Protein AF-A0A2G9HPV2-F1 (afdb_monomer)

Foldseek 3Di:
DWDFDDDDPFKTKTWDQPFDWDDDPFDTDPRLVVVLCVVPNDQKDWTWDDPDPVDPGIIIMIMHTD

pLDDT: mean 81.35, std 13.5, range [34.47, 94.19]

Secondary structure (DSSP, 8-state):
---B---STTEEEEEETTS----BTTBPPHHHHHHHHHHH-TT-EEEEE-S-TTS---EEEEEEE-

Mean predicted aligned error: 6.63 Å

Solven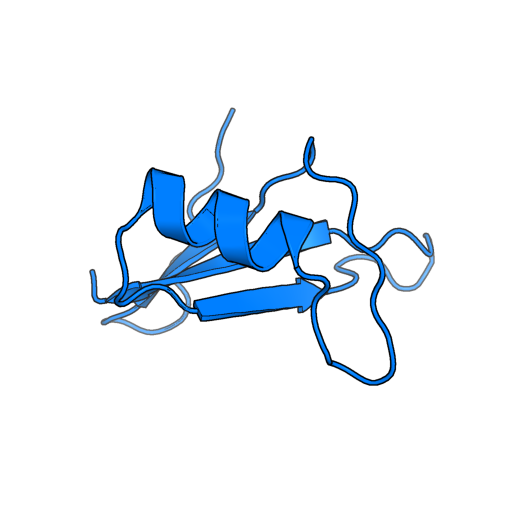t-accessible surface area (backbone atoms only — not comparable to full-atom values): 3909 Å² total; per-residue (Å²): 138,88,68,71,53,74,60,63,102,54,28,39,31,39,70,40,86,85,47,75,48,56,71,55,97,77,43,53,34,69,65,32,40,51,54,31,32,76,74,66,36,88,78,39,43,52,40,51,47,56,94,42,87,92,48,97,54,59,33,20,33,30,36,33,84,100

Structure (mmCIF, N/CA/C/O backbone):
data_AF-A0A2G9HPV2-F1
#
_entry.id   AF-A0A2G9HPV2-F1
#
loop_
_atom_site.group_PDB
_atom_site.id
_atom_site.type_symbol
_atom_site.label_atom_id
_atom_site.label_alt_id
_atom_site.label_comp_id
_atom_site.label_asym_id
_atom_site.label_entity_id
_atom_site.label_seq_id
_atom_site.pdbx_PDB_ins_code
_atom_site.Cartn_x
_atom_site.Cartn_y
_atom_site.Cartn_z
_atom_site.occupancy
_atom_site.B_iso_or_equiv
_atom_site.auth_seq_id
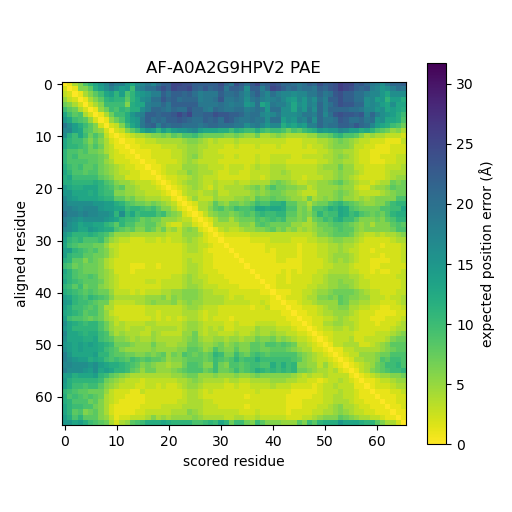_atom_site.auth_comp_id
_atom_site.auth_asym_id
_atom_site.auth_atom_id
_atom_site.pdbx_PDB_model_num
ATOM 1 N N . MET A 1 1 ? -14.111 5.159 -13.618 1.00 34.47 1 MET A N 1
ATOM 2 C CA . MET A 1 1 ? -14.792 4.040 -12.929 1.00 34.47 1 MET A CA 1
ATOM 3 C C . MET A 1 1 ? -13.830 3.462 -11.907 1.00 34.47 1 MET A C 1
ATOM 5 O O . MET A 1 1 ? -12.751 3.041 -12.297 1.00 34.47 1 MET A O 1
ATOM 9 N N . ILE A 1 2 ? -14.184 3.511 -10.624 1.00 43.16 2 ILE A N 1
ATOM 10 C CA . ILE A 1 2 ? -13.397 2.946 -9.519 1.00 43.16 2 ILE A CA 1
ATOM 11 C C . ILE A 1 2 ? -13.873 1.500 -9.322 1.00 43.16 2 ILE A C 1
ATOM 13 O O . ILE A 1 2 ? -15.075 1.279 -9.187 1.00 43.16 2 ILE A O 1
ATOM 17 N N . LYS A 1 3 ? -12.962 0.521 -9.349 1.00 50.19 3 LYS A N 1
ATOM 18 C CA . LYS A 1 3 ? -13.267 -0.884 -9.037 1.00 50.19 3 LYS A CA 1
ATOM 19 C C . LYS A 1 3 ? -12.783 -1.172 -7.619 1.00 50.19 3 LYS A C 1
ATOM 21 O O . LYS A 1 3 ? -11.584 -1.304 -7.402 1.00 50.19 3 LYS A O 1
ATOM 26 N N . VAL A 1 4 ? -13.718 -1.230 -6.672 1.00 56.19 4 VAL A N 1
ATOM 27 C CA . VAL A 1 4 ? -13.452 -1.774 -5.336 1.00 56.19 4 VAL A CA 1
ATOM 28 C C . VAL A 1 4 ? -13.571 -3.289 -5.437 1.00 56.19 4 VAL A C 1
ATOM 30 O O . VAL A 1 4 ? -14.660 -3.808 -5.680 1.00 56.19 4 VAL A O 1
ATOM 33 N N . SER A 1 5 ? -12.456 -3.996 -5.290 1.00 57.47 5 SER A N 1
ATOM 34 C CA . SER A 1 5 ? -12.421 -5.461 -5.307 1.00 57.47 5 SER A CA 1
ATOM 35 C C . SER A 1 5 ? -12.277 -5.937 -3.864 1.00 57.47 5 SER A C 1
ATOM 37 O O . SER A 1 5 ? -11.218 -5.769 -3.284 1.00 57.47 5 SER A O 1
ATOM 39 N N . ARG A 1 6 ? -13.321 -6.479 -3.227 1.00 54.62 6 ARG A N 1
ATOM 40 C CA . ARG A 1 6 ? -13.187 -7.027 -1.860 1.00 54.62 6 ARG A CA 1
ATOM 41 C C . ARG A 1 6 ? -12.104 -8.111 -1.841 1.00 54.62 6 ARG A C 1
ATOM 43 O O . ARG A 1 6 ? -12.253 -9.117 -2.531 1.00 54.62 6 ARG A O 1
ATOM 50 N N . VAL A 1 7 ? -11.051 -7.914 -1.049 1.00 56.66 7 VAL A N 1
ATOM 51 C CA . VAL A 1 7 ? -10.027 -8.930 -0.783 1.00 56.66 7 VAL A CA 1
ATOM 52 C C . VAL A 1 7 ? -10.112 -9.234 0.705 1.00 56.66 7 VAL A C 1
ATOM 54 O O . VAL A 1 7 ? -9.680 -8.439 1.530 1.00 56.66 7 VAL A O 1
ATOM 57 N N . ASP A 1 8 ? -10.713 -10.383 1.008 1.00 55.62 8 ASP A N 1
ATOM 58 C CA . ASP A 1 8 ? -11.093 -10.849 2.345 1.00 55.62 8 ASP A CA 1
ATOM 59 C C . ASP A 1 8 ? -12.301 -10.101 2.955 1.00 55.62 8 ASP A C 1
ATOM 61 O O . ASP A 1 8 ? -12.517 -8.912 2.732 1.00 55.62 8 ASP A O 1
ATOM 65 N N . ALA A 1 9 ? -13.155 -10.806 3.698 1.00 62.09 9 ALA A N 1
ATOM 66 C CA . ALA A 1 9 ? -14.507 -10.364 4.078 1.00 62.09 9 ALA A CA 1
ATOM 67 C C . ALA A 1 9 ? -14.569 -9.145 5.035 1.00 62.09 9 ALA A C 1
ATOM 69 O O . ALA A 1 9 ? -15.650 -8.819 5.524 1.00 62.09 9 ALA A O 1
ATOM 70 N N . LYS A 1 10 ? -13.427 -8.504 5.323 1.00 77.25 10 LYS A N 1
ATOM 71 C CA . LYS A 1 10 ? -13.253 -7.390 6.276 1.00 77.25 10 LYS A CA 1
ATOM 72 C C . LYS A 1 10 ? -12.359 -6.250 5.763 1.00 77.25 10 LYS A C 1
ATOM 74 O O . LYS A 1 10 ? -12.012 -5.358 6.539 1.00 77.25 10 LYS A O 1
ATOM 79 N N . SER A 1 11 ? -11.912 -6.319 4.507 1.00 82.69 11 SER A N 1
ATOM 80 C CA . SER A 1 11 ? -10.982 -5.343 3.939 1.00 82.69 11 SER A CA 1
ATOM 81 C C . SER A 1 11 ? -11.429 -4.912 2.544 1.00 82.69 11 SER A C 1
ATOM 83 O O . SER A 1 11 ? -11.636 -5.721 1.635 1.00 82.69 11 SER A O 1
ATOM 85 N N . CYS A 1 12 ? -11.560 -3.603 2.363 1.00 87.62 12 CYS A N 1
ATOM 86 C CA . CYS A 1 12 ? -11.758 -2.989 1.060 1.00 87.62 12 CYS A CA 1
ATOM 87 C C . CYS A 1 12 ? -10.413 -2.791 0.367 1.00 87.62 12 CYS A C 1
ATOM 89 O O . CYS A 1 12 ? -9.405 -2.538 1.024 1.00 87.62 12 CYS A O 1
ATOM 91 N N . LEU A 1 13 ? -10.426 -2.861 -0.964 1.00 89.06 13 LEU A N 1
ATOM 92 C CA . LEU A 1 13 ? -9.286 -2.547 -1.816 1.00 89.06 13 LEU A CA 1
ATOM 93 C C . LEU A 1 13 ? -9.692 -1.520 -2.869 1.00 89.06 13 LEU A C 1
ATOM 95 O O . LEU A 1 13 ? -10.698 -1.706 -3.552 1.00 89.06 13 LEU A O 1
ATOM 99 N N . GLU A 1 14 ? -8.873 -0.494 -3.066 1.00 88.94 14 GLU A N 1
ATOM 100 C CA . GLU A 1 14 ? -9.032 0.471 -4.153 1.00 88.94 14 GLU A CA 1
ATOM 101 C C . GLU A 1 14 ? -7.693 0.771 -4.825 1.00 88.94 14 GLU A C 1
ATOM 103 O O . GLU A 1 14 ? -6.722 1.111 -4.157 1.00 88.94 14 GLU A O 1
ATOM 108 N N . GLY A 1 15 ? -7.653 0.684 -6.156 1.00 90.06 15 GLY A N 1
ATOM 109 C CA . GLY A 1 15 ? -6.510 1.133 -6.952 1.00 90.06 15 GLY A CA 1
ATOM 110 C C . GLY A 1 15 ? -6.608 2.618 -7.315 1.00 90.06 15 GLY A C 1
ATOM 111 O O . GLY A 1 15 ? -7.673 3.088 -7.725 1.00 90.06 15 GLY A O 1
ATOM 112 N N . LEU A 1 16 ? -5.490 3.340 -7.220 1.00 90.06 16 LEU A N 1
ATOM 113 C CA . LEU A 1 16 ? -5.344 4.753 -7.583 1.00 90.06 16 LEU A CA 1
ATOM 114 C C . LEU A 1 16 ? -4.500 4.901 -8.866 1.00 90.06 16 LEU A C 1
ATOM 116 O O . LEU A 1 16 ? -3.316 5.233 -8.793 1.00 90.06 16 LEU A O 1
ATOM 120 N N . PRO A 1 17 ? -5.068 4.686 -10.069 1.00 84.62 17 PRO A N 1
ATOM 121 C CA . PRO A 1 17 ? -4.296 4.658 -11.316 1.00 84.62 17 PRO A CA 1
ATOM 122 C C . PRO A 1 17 ? -3.697 6.007 -11.741 1.00 84.62 17 PRO A C 1
ATOM 124 O O . PRO A 1 17 ? -2.865 6.049 -12.647 1.00 84.62 17 PRO A O 1
ATOM 127 N N . TRP A 1 18 ? -4.127 7.108 -11.121 1.00 85.56 18 TRP A N 1
ATOM 128 C CA . TRP A 1 18 ? -3.600 8.456 -11.363 1.00 85.56 18 TRP A CA 1
ATOM 129 C C . TRP A 1 18 ? -2.459 8.844 -10.419 1.00 85.56 18 TRP A C 1
ATOM 131 O O . TRP A 1 18 ? -1.820 9.869 -10.642 1.00 85.56 18 TRP A O 1
ATOM 141 N N . VAL A 1 19 ? -2.209 8.067 -9.363 1.00 88.50 19 VAL A N 1
ATOM 142 C CA . VAL A 1 19 ? -1.086 8.320 -8.461 1.00 88.50 19 VAL A CA 1
ATOM 143 C C . VAL A 1 19 ? 0.146 7.660 -9.059 1.00 88.50 19 VAL A C 1
ATOM 145 O O . VAL A 1 19 ? 0.173 6.446 -9.257 1.00 88.50 19 VAL A O 1
ATOM 148 N N . GLN A 1 20 ? 1.157 8.468 -9.376 1.00 84.38 20 GLN A N 1
ATOM 149 C CA . GLN A 1 20 ? 2.473 7.931 -9.699 1.00 84.38 20 GLN A CA 1
ATOM 150 C C . GLN A 1 20 ? 3.029 7.249 -8.453 1.00 84.38 20 GLN A C 1
ATOM 152 O O . GLN A 1 20 ? 3.008 7.839 -7.376 1.00 84.38 20 GLN A O 1
ATOM 157 N N . VAL A 1 21 ? 3.482 6.010 -8.622 1.00 86.94 21 VAL A N 1
ATOM 158 C CA . VAL A 1 21 ? 4.052 5.203 -7.550 1.00 86.94 21 VAL A CA 1
ATOM 159 C C . VAL A 1 21 ? 5.398 4.657 -7.996 1.00 86.94 21 VAL A C 1
ATOM 161 O O . VAL A 1 21 ? 5.534 4.114 -9.096 1.00 86.94 21 VAL A O 1
ATOM 164 N N . ILE A 1 22 ? 6.396 4.796 -7.136 1.00 84.56 22 ILE A N 1
ATOM 165 C CA . ILE A 1 22 ? 7.662 4.080 -7.244 1.00 84.56 22 ILE A CA 1
ATOM 166 C C . ILE A 1 22 ? 7.614 2.916 -6.259 1.00 84.56 22 ILE A C 1
ATOM 168 O O . ILE A 1 22 ? 7.537 3.116 -5.049 1.00 84.56 22 ILE A O 1
ATOM 172 N N . CYS A 1 23 ? 7.677 1.695 -6.787 1.00 81.31 23 CYS A N 1
ATOM 173 C CA . CYS A 1 23 ? 7.846 0.495 -5.978 1.00 81.31 23 CYS A CA 1
ATOM 174 C C . CYS A 1 23 ? 9.320 0.189 -5.799 1.00 81.31 23 CYS A C 1
ATOM 176 O O . CYS A 1 23 ? 10.019 -0.067 -6.782 1.00 81.31 23 CYS A O 1
ATOM 178 N N . ASN A 1 24 ? 9.784 0.131 -4.554 1.00 74.31 24 ASN A N 1
ATOM 179 C CA . ASN A 1 24 ? 11.129 -0.342 -4.264 1.00 74.31 24 ASN A CA 1
ATOM 180 C C . ASN A 1 24 ? 11.057 -1.525 -3.299 1.00 74.31 24 ASN A C 1
ATOM 182 O O . ASN A 1 24 ? 10.730 -1.360 -2.131 1.00 74.31 24 ASN A O 1
ATOM 186 N N . LYS A 1 25 ? 11.327 -2.739 -3.799 1.00 68.56 25 LYS A N 1
ATOM 187 C CA . LYS A 1 25 ? 11.355 -3.981 -2.997 1.00 68.56 25 LYS A CA 1
ATOM 188 C C . LYS A 1 25 ? 10.112 -4.207 -2.108 1.00 68.56 25 LYS A C 1
ATOM 190 O O . LYS A 1 25 ? 10.231 -4.747 -1.015 1.00 68.56 25 LYS A O 1
ATOM 195 N N . GLY A 1 26 ? 8.927 -3.824 -2.586 1.00 62.56 26 GLY A N 1
ATOM 196 C CA . GLY A 1 26 ? 7.663 -3.982 -1.852 1.00 62.56 26 GLY A CA 1
ATOM 197 C C . GLY A 1 26 ? 7.302 -2.812 -0.932 1.00 62.56 26 GLY A C 1
ATOM 198 O O . GLY A 1 26 ? 6.219 -2.819 -0.353 1.00 62.56 26 GLY A O 1
ATOM 199 N N . GLU A 1 27 ? 8.157 -1.793 -0.830 1.00 70.00 27 GLU A N 1
ATOM 200 C CA . GLU A 1 27 ? 7.800 -0.527 -0.199 1.00 70.00 27 GLU A CA 1
ATOM 201 C C . GLU A 1 27 ? 7.141 0.417 -1.203 1.00 70.00 27 GLU A C 1
ATOM 203 O O . GLU A 1 27 ? 7.526 0.504 -2.376 1.00 70.00 27 GLU A O 1
ATOM 208 N N . VAL A 1 28 ? 6.128 1.113 -0.700 1.00 83.94 28 VAL 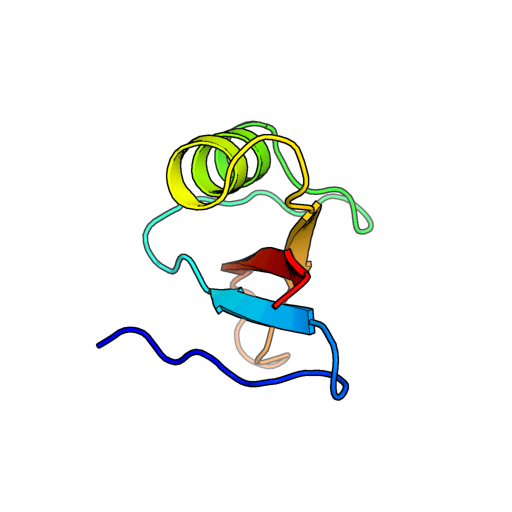A N 1
ATOM 209 C CA . VAL A 1 28 ? 5.356 2.116 -1.417 1.00 83.94 28 VAL A CA 1
ATOM 210 C C . VAL A 1 28 ? 5.940 3.499 -1.157 1.00 83.94 28 VAL A C 1
ATOM 212 O O . VAL A 1 28 ? 6.373 3.802 -0.044 1.00 83.94 28 VAL A O 1
ATOM 215 N N . ASP A 1 29 ? 5.937 4.354 -2.170 1.00 85.62 29 ASP A N 1
ATOM 216 C CA . ASP A 1 29 ? 6.394 5.726 -2.010 1.00 85.62 29 ASP A CA 1
ATOM 217 C C . ASP A 1 29 ? 5.424 6.598 -1.185 1.00 85.62 29 ASP A C 1
ATOM 219 O O . ASP A 1 29 ? 4.237 6.307 -0.993 1.00 85.62 29 ASP A O 1
ATOM 223 N N . GLN A 1 30 ? 5.956 7.712 -0.674 1.00 89.00 30 GLN A N 1
ATOM 224 C CA . GLN A 1 30 ? 5.198 8.669 0.133 1.00 89.00 30 GLN A CA 1
ATOM 225 C C . GLN A 1 30 ? 3.954 9.240 -0.590 1.00 89.00 30 GLN A C 1
ATOM 227 O O . GLN A 1 30 ? 2.922 9.388 0.071 1.00 89.00 30 GLN A O 1
ATOM 232 N N . PRO A 1 31 ? 3.981 9.541 -1.909 1.00 91.25 31 PRO A N 1
ATOM 233 C CA . PRO A 1 31 ? 2.793 9.969 -2.650 1.00 91.25 31 PRO A CA 1
ATOM 234 C C . PRO A 1 31 ? 1.610 9.000 -2.562 1.00 91.25 31 PRO A C 1
ATOM 236 O O . PRO A 1 31 ? 0.496 9.431 -2.253 1.00 91.25 31 PRO A O 1
ATOM 239 N N . CYS A 1 32 ? 1.831 7.702 -2.786 1.00 91.56 32 CYS A N 1
ATOM 240 C CA . CYS A 1 32 ? 0.760 6.714 -2.702 1.00 91.56 32 CYS A CA 1
ATOM 241 C C . CYS A 1 32 ? 0.237 6.547 -1.270 1.00 91.56 32 CYS A C 1
ATOM 243 O O . CYS A 1 32 ? -0.979 6.529 -1.058 1.00 91.56 32 CYS A O 1
ATOM 245 N N . TRP A 1 33 ? 1.131 6.552 -0.276 1.00 91.50 33 TRP A N 1
ATOM 246 C CA . TRP A 1 33 ? 0.737 6.547 1.134 1.00 91.50 33 TRP A CA 1
ATOM 247 C C . TRP A 1 33 ? -0.192 7.719 1.483 1.00 91.50 33 TRP A C 1
ATOM 249 O O . TRP A 1 33 ? -1.279 7.521 2.036 1.00 91.50 33 TRP A O 1
ATOM 259 N N . LEU A 1 34 ? 0.212 8.946 1.140 1.00 93.50 34 LEU A N 1
ATOM 260 C CA . LEU A 1 34 ? -0.558 10.156 1.436 1.00 93.50 34 LEU A CA 1
ATOM 261 C C . LEU A 1 34 ? -1.906 10.170 0.709 1.00 93.50 34 LEU A C 1
ATOM 263 O O . LEU A 1 34 ? -2.918 10.531 1.311 1.00 93.50 34 LEU A O 1
ATOM 267 N N . ALA A 1 35 ? -1.940 9.750 -0.557 1.00 93.31 35 ALA A N 1
ATOM 268 C CA . ALA A 1 35 ? -3.175 9.692 -1.333 1.00 93.31 35 ALA A CA 1
ATOM 269 C C . ALA A 1 35 ? -4.194 8.719 -0.716 1.00 93.31 35 ALA A C 1
ATOM 271 O O . ALA A 1 35 ? -5.381 9.043 -0.626 1.00 93.31 35 ALA A O 1
ATOM 272 N N . CYS A 1 36 ? -3.735 7.558 -0.235 1.00 92.94 36 CYS A N 1
ATOM 273 C CA . CYS A 1 36 ? -4.593 6.628 0.490 1.00 92.94 36 CYS A CA 1
ATOM 274 C C . CYS A 1 36 ? -5.120 7.248 1.793 1.00 92.94 36 CYS A C 1
ATOM 276 O O . CYS A 1 36 ? -6.323 7.172 2.054 1.00 92.94 36 CYS A O 1
ATOM 278 N N . GLN A 1 37 ? -4.259 7.902 2.587 1.00 94.12 37 GLN A N 1
ATOM 279 C CA . GLN A 1 37 ? -4.663 8.530 3.855 1.00 94.12 37 GLN A CA 1
ATOM 280 C C . GLN A 1 37 ? -5.683 9.655 3.669 1.00 94.12 37 GLN A C 1
ATOM 282 O O . GLN A 1 37 ? -6.625 9.763 4.451 1.00 94.12 37 GLN A O 1
ATOM 287 N N . GLN A 1 38 ? -5.539 10.467 2.620 1.00 94.19 38 GLN A N 1
ATOM 288 C CA . GLN A 1 38 ? -6.495 11.532 2.308 1.00 94.19 38 GLN A CA 1
ATOM 289 C C . GLN A 1 38 ? -7.879 10.994 1.923 1.00 94.19 38 GLN A C 1
ATOM 291 O O . GLN A 1 38 ? -8.878 11.669 2.160 1.00 94.19 38 GLN A O 1
ATOM 296 N N . ARG A 1 39 ? -7.952 9.794 1.335 1.00 91.38 39 ARG A N 1
ATOM 297 C CA . ARG A 1 39 ? -9.218 9.183 0.906 1.00 91.38 39 ARG A CA 1
ATOM 298 C C . ARG A 1 39 ? -9.923 8.392 1.999 1.00 91.38 39 ARG A C 1
ATOM 300 O O . ARG A 1 39 ? -11.138 8.504 2.118 1.00 91.38 39 ARG A O 1
ATOM 307 N N . HIS A 1 40 ? -9.175 7.608 2.773 1.00 91.62 40 HIS A N 1
ATOM 308 C CA . HIS A 1 40 ? -9.741 6.607 3.691 1.00 91.62 40 HIS A CA 1
ATOM 309 C C . HIS A 1 40 ? -9.380 6.839 5.162 1.00 91.62 40 HIS A C 1
ATOM 311 O O . HIS A 1 40 ? -9.804 6.082 6.031 1.00 91.62 40 HIS A O 1
ATOM 317 N N . GLY A 1 41 ? -8.624 7.897 5.462 1.00 91.44 41 GLY A N 1
ATOM 318 C CA . GLY A 1 41 ? -8.160 8.216 6.810 1.00 91.44 41 GLY A CA 1
ATOM 319 C C . GLY A 1 41 ? -6.895 7.454 7.214 1.00 91.44 41 GLY A C 1
ATOM 320 O O . GLY A 1 41 ? -6.273 6.747 6.427 1.00 91.44 41 GLY A O 1
ATOM 321 N N . LEU A 1 42 ? -6.484 7.613 8.474 1.00 90.00 42 LEU A N 1
ATOM 322 C CA . LEU A 1 42 ? -5.183 7.137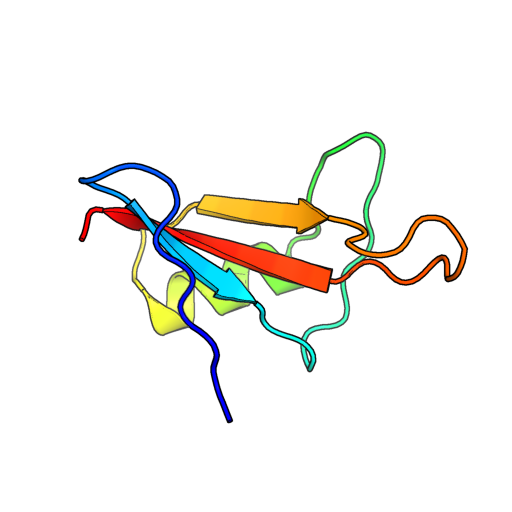 8.969 1.00 90.00 42 LEU A CA 1
ATOM 323 C C . LEU A 1 42 ? -5.082 5.613 9.148 1.00 90.00 42 LEU A C 1
ATOM 325 O O . LEU A 1 42 ? -3.983 5.099 9.330 1.00 90.00 42 LEU A O 1
ATOM 329 N N . THR A 1 43 ? -6.202 4.891 9.113 1.00 88.56 43 THR A N 1
ATOM 330 C CA . THR A 1 43 ? -6.250 3.426 9.274 1.00 88.56 43 THR A CA 1
ATOM 331 C C . THR A 1 43 ? -5.990 2.667 7.973 1.00 88.56 43 THR A C 1
ATOM 333 O O . THR A 1 43 ? -5.894 1.438 7.985 1.00 88.56 43 THR A O 1
ATOM 336 N N . VAL A 1 44 ? -5.879 3.382 6.853 1.00 93.06 44 VAL A N 1
ATOM 337 C CA . VAL A 1 44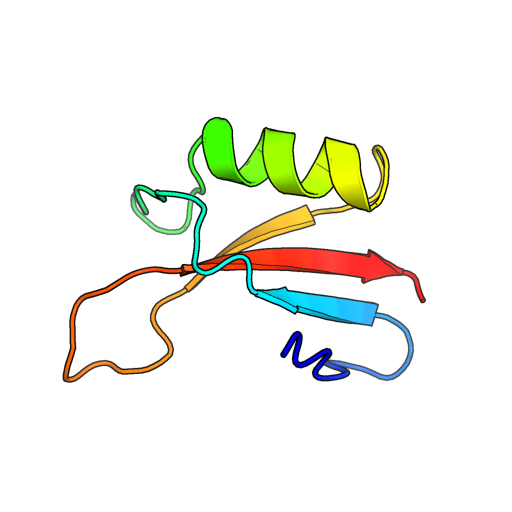 ? -5.574 2.810 5.544 1.00 93.06 44 VAL A CA 1
ATOM 338 C C . VAL A 1 44 ? -4.121 2.344 5.474 1.00 93.06 44 VAL A C 1
ATOM 340 O O . VAL A 1 44 ? -3.215 2.951 6.044 1.00 93.06 44 VAL A O 1
ATOM 343 N N . LYS A 1 45 ? -3.891 1.281 4.714 1.00 91.50 45 LYS A N 1
ATOM 344 C CA . LYS A 1 45 ? -2.564 0.854 4.277 1.00 91.50 45 LYS A CA 1
ATOM 345 C C . LYS A 1 45 ? -2.429 1.142 2.794 1.00 91.50 45 LYS A C 1
ATOM 347 O O . LYS A 1 45 ? -3.381 0.937 2.044 1.00 91.50 45 LYS A O 1
ATOM 352 N N . ALA A 1 46 ? -1.251 1.583 2.385 1.00 91.06 46 ALA A N 1
ATOM 353 C CA . ALA A 1 46 ? -0.894 1.711 0.986 1.00 91.06 46 ALA A CA 1
ATOM 354 C C . ALA A 1 46 ? 0.086 0.600 0.619 1.00 91.06 46 ALA A C 1
ATOM 356 O O . ALA A 1 46 ? 0.963 0.251 1.409 1.00 91.06 46 ALA A O 1
ATOM 357 N N . TYR A 1 47 ? -0.063 0.054 -0.574 1.00 88.69 47 TYR A N 1
ATOM 358 C CA . TYR A 1 47 ? 0.925 -0.822 -1.174 1.00 88.69 47 TYR A CA 1
ATOM 359 C C . TYR A 1 47 ? 0.950 -0.568 -2.669 1.00 88.69 47 TYR A C 1
ATOM 361 O O . TYR A 1 47 ? 0.056 0.069 -3.230 1.00 88.69 47 TYR A O 1
ATOM 369 N N . CYS A 1 48 ? 2.000 -1.036 -3.312 1.00 87.56 48 CYS A N 1
ATOM 370 C CA . CYS A 1 48 ? 2.130 -0.916 -4.740 1.00 87.56 48 CYS A CA 1
ATOM 371 C C . CYS A 1 48 ? 2.258 -2.308 -5.339 1.00 87.56 48 CYS A C 1
ATOM 373 O O . CYS A 1 48 ? 2.915 -3.180 -4.771 1.00 87.56 48 CYS A O 1
ATOM 375 N N . ASP A 1 49 ? 1.567 -2.530 -6.447 1.00 84.19 49 ASP A N 1
ATOM 376 C CA . ASP A 1 49 ? 1.501 -3.843 -7.070 1.00 84.19 49 ASP A CA 1
ATOM 377 C C . ASP A 1 49 ? 1.492 -3.697 -8.588 1.00 84.19 49 ASP A C 1
ATOM 379 O O . ASP A 1 49 ? 1.063 -2.667 -9.125 1.00 84.19 49 ASP A O 1
ATOM 383 N N . ASN A 1 50 ? 2.004 -4.719 -9.264 1.00 83.56 50 ASN A N 1
ATOM 384 C CA . ASN A 1 50 ? 1.903 -4.836 -10.705 1.00 83.56 50 ASN A CA 1
ATOM 385 C C . ASN A 1 50 ? 0.893 -5.947 -11.038 1.00 83.56 50 ASN A C 1
ATOM 387 O O . ASN A 1 50 ? 1.243 -7.125 -10.954 1.00 83.56 50 ASN A O 1
ATOM 391 N N . PRO A 1 51 ? -0.344 -5.596 -11.433 1.00 76.94 51 PRO A N 1
ATOM 392 C CA . PRO A 1 51 ? -1.360 -6.583 -11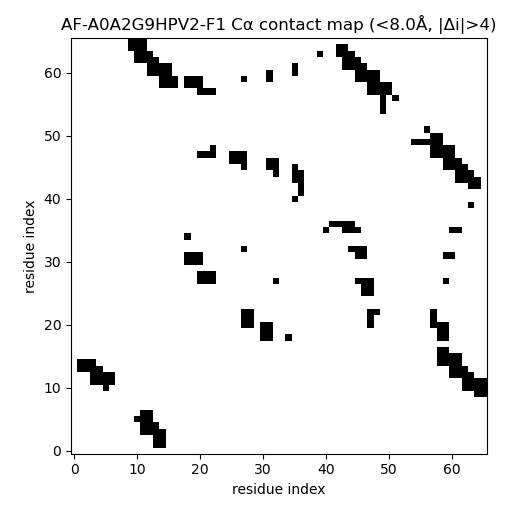.768 1.00 76.94 51 PRO A CA 1
ATOM 393 C C . PRO A 1 51 ? -1.061 -7.333 -13.075 1.00 76.94 51 PRO A C 1
ATOM 395 O O . PRO A 1 51 ? -1.705 -8.349 -13.329 1.00 76.94 51 PRO A O 1
ATOM 398 N N . ASP A 1 52 ? -0.131 -6.840 -13.904 1.00 80.50 52 ASP A N 1
ATOM 399 C CA . ASP A 1 52 ? 0.224 -7.434 -15.191 1.00 80.50 52 ASP A CA 1
ATOM 400 C C . ASP A 1 52 ? 1.754 -7.593 -15.320 1.00 80.50 52 ASP A C 1
ATOM 402 O O . ASP A 1 52 ? 2.466 -6.618 -15.571 1.00 80.50 52 ASP A O 1
ATOM 406 N N . PRO A 1 53 ? 2.305 -8.808 -15.162 1.00 78.25 53 PRO A N 1
ATOM 407 C CA . PRO A 1 53 ? 3.747 -9.023 -15.250 1.00 78.25 53 PRO A CA 1
ATOM 408 C C . PRO A 1 53 ? 4.329 -8.705 -16.638 1.00 78.25 53 PRO A C 1
ATOM 410 O O . PRO A 1 53 ? 5.519 -8.398 -16.721 1.00 78.25 53 PRO A O 1
ATOM 413 N N . ASP A 1 54 ? 3.515 -8.724 -17.698 1.00 86.31 54 ASP A N 1
ATOM 414 C CA . ASP A 1 54 ? 3.946 -8.418 -19.066 1.00 86.31 54 ASP A CA 1
ATOM 415 C C . ASP A 1 54 ? 4.023 -6.904 -19.325 1.00 86.31 54 ASP A C 1
ATOM 417 O O . ASP A 1 54 ? 4.656 -6.454 -20.286 1.00 86.31 54 ASP A O 1
ATOM 421 N N . PHE A 1 55 ? 3.427 -6.094 -18.444 1.00 79.31 55 PHE A N 1
ATOM 422 C CA . PHE A 1 55 ? 3.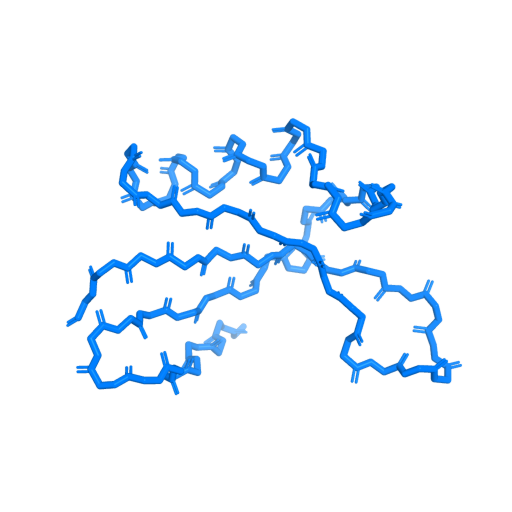457 -4.642 -18.523 1.00 79.31 55 PHE A CA 1
ATOM 423 C C . PHE A 1 55 ? 4.017 -4.052 -17.220 1.00 79.31 55 PHE A C 1
ATOM 425 O O . PHE A 1 55 ? 3.287 -3.961 -16.237 1.00 79.31 55 PHE A O 1
ATOM 432 N N . PRO A 1 56 ? 5.293 -3.613 -17.174 1.00 74.19 56 PRO A N 1
ATOM 433 C CA . PRO A 1 56 ? 5.968 -3.189 -15.943 1.00 74.19 56 PRO A CA 1
ATOM 434 C C . PRO A 1 56 ? 5.481 -1.811 -15.472 1.00 74.19 56 PRO A C 1
ATOM 436 O O . PRO A 1 56 ? 6.215 -0.820 -15.473 1.00 74.19 56 PRO A O 1
ATOM 439 N N . ARG A 1 57 ? 4.210 -1.737 -15.080 1.00 83.19 57 ARG A N 1
ATOM 440 C CA . ARG A 1 57 ? 3.566 -0.549 -14.545 1.00 83.19 57 ARG A CA 1
ATOM 441 C C . ARG A 1 57 ? 2.975 -0.881 -13.193 1.00 83.19 57 ARG A C 1
ATOM 443 O O . ARG A 1 57 ? 1.973 -1.574 -13.072 1.00 83.19 57 ARG A O 1
ATOM 450 N N . TYR A 1 58 ? 3.595 -0.305 -12.182 1.00 85.00 58 TYR A N 1
ATOM 451 C CA . TYR A 1 58 ? 3.094 -0.380 -10.829 1.00 85.00 58 TYR A CA 1
ATOM 452 C C . TYR A 1 58 ? 1.934 0.587 -10.628 1.00 85.00 58 TYR A C 1
ATOM 454 O O . TYR A 1 58 ? 1.923 1.701 -11.163 1.00 85.00 58 TYR A O 1
AT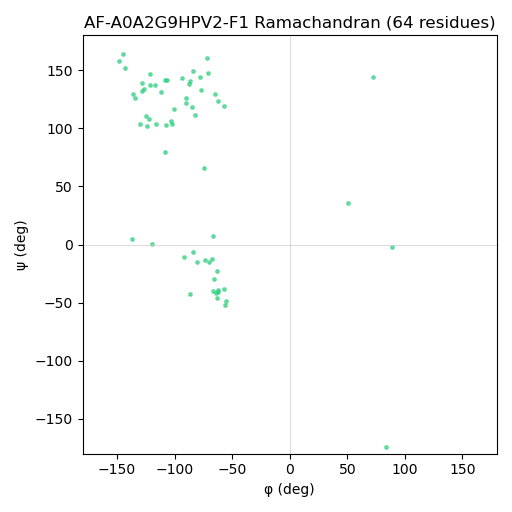OM 462 N N . PHE A 1 59 ? 0.970 0.150 -9.828 1.00 87.62 59 PHE A N 1
ATOM 463 C CA . PHE A 1 59 ? -0.162 0.957 -9.411 1.00 87.62 59 PHE A CA 1
ATOM 464 C C . PHE A 1 59 ? -0.202 1.065 -7.896 1.00 87.62 59 PHE A C 1
ATOM 466 O O . PHE A 1 59 ? 0.192 0.152 -7.172 1.00 87.62 59 PHE A O 1
ATOM 473 N N . CYS A 1 60 ? -0.673 2.214 -7.430 1.00 90.38 60 CYS A N 1
ATOM 474 C CA . CYS A 1 60 ? -0.941 2.455 -6.026 1.00 90.38 60 CYS A CA 1
ATOM 475 C C . CYS A 1 60 ? -2.250 1.768 -5.627 1.00 90.38 60 CYS A C 1
ATOM 477 O O . CYS A 1 60 ? -3.262 1.928 -6.314 1.00 90.38 60 CYS A O 1
ATOM 479 N N . TYR A 1 61 ? -2.244 1.058 -4.507 1.00 90.81 61 TYR A N 1
ATOM 480 C CA . TYR A 1 61 ? -3.408 0.396 -3.939 1.00 90.81 61 TYR A CA 1
ATOM 481 C C . TYR A 1 61 ? -3.586 0.772 -2.470 1.00 90.81 61 TYR A C 1
ATOM 483 O O . TYR A 1 61 ? -2.629 0.815 -1.700 1.00 90.81 61 TYR A O 1
ATOM 491 N N . CYS A 1 62 ? -4.834 1.005 -2.077 1.00 91.56 62 CYS A N 1
ATOM 49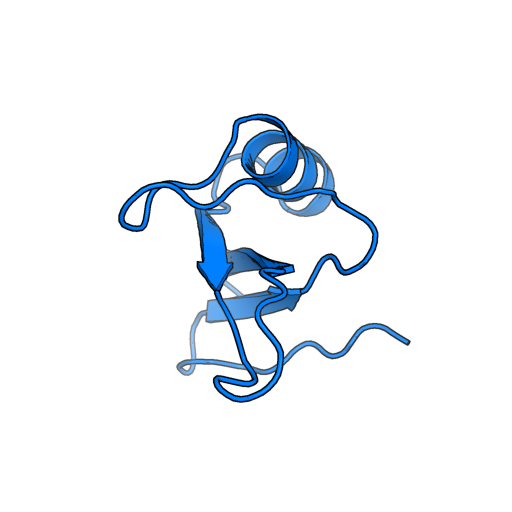2 C CA . CYS A 1 62 ? -5.236 1.317 -0.714 1.00 91.56 62 CYS A CA 1
ATOM 493 C C . CYS A 1 62 ? -6.053 0.162 -0.133 1.00 91.56 62 CYS A C 1
ATOM 495 O O . CYS A 1 62 ? -7.027 -0.257 -0.759 1.00 91.56 62 CYS A O 1
ATOM 497 N N . THR A 1 63 ? -5.722 -0.297 1.076 1.00 91.50 63 THR A N 1
ATOM 498 C CA . THR A 1 63 ? -6.562 -1.229 1.850 1.00 91.50 63 THR A CA 1
ATOM 499 C C . THR A 1 63 ? -7.027 -0.599 3.145 1.00 91.50 63 THR A C 1
ATOM 501 O O . THR A 1 63 ? -6.206 -0.025 3.860 1.00 91.50 63 THR A O 1
ATOM 504 N N . TRP A 1 64 ? -8.288 -0.775 3.513 1.00 89.88 64 TRP A N 1
ATOM 505 C CA . TRP A 1 64 ? -8.795 -0.344 4.815 1.00 89.88 64 TRP A CA 1
ATOM 506 C C . TRP A 1 64 ? -9.904 -1.279 5.306 1.00 89.88 64 TRP A C 1
ATOM 508 O O . TRP A 1 64 ? -10.534 -1.955 4.486 1.00 89.88 64 TRP A O 1
ATOM 518 N N . PRO A 1 65 ? -10.158 -1.322 6.627 1.00 86.19 65 PRO A N 1
ATOM 519 C CA . PRO A 1 65 ? -11.287 -2.061 7.169 1.00 86.19 65 PRO A CA 1
ATOM 520 C C . PRO A 1 65 ? -12.618 -1.501 6.652 1.00 86.19 65 PRO A C 1
ATOM 522 O O . PRO A 1 65 ? -12.907 -0.314 6.828 1.00 86.19 65 PRO A O 1
ATOM 525 N N . CYS A 1 66 ? -13.414 -2.369 6.036 1.00 76.25 66 CYS A N 1
ATOM 526 C CA . CYS A 1 66 ? -14.803 -2.163 5.643 1.00 76.25 66 CYS A CA 1
ATOM 527 C C . CYS A 1 66 ? -15.532 -3.519 5.758 1.00 76.25 66 CYS A C 1
ATOM 529 O O . CYS A 1 66 ? -16.773 -3.494 5.826 1.00 76.25 66 CYS A O 1
#

Nearest PDB structures (foldseek):
  5ucg-assembly1_A  TM=3.701E-01  e=1.250E+00  Bacillus subtilis subsp. subtilis str. 168
  8g4i-assembly1_Y  TM=3.885E-01  e=2.938E+00  Giardia duodenalis assemblage A

Sequence (66 aa):
MIKVSRVDAKSCLEGLPWVQVICNKGEVDQPCWLACQQRHGLTVKAYCDNPDPDFPRYFCYCTWPC

Organism: NCBI:txid429701

Radius of gyration: 11.38 Å; Cα contacts (8 Å, |Δi|>4): 128; chains: 1; bounding box: 26×22×28 Å